Protein AF-A0A1A7KH73-F1 (afdb_monomer_lite)

Structure (mmCIF, N/CA/C/O backbone):
data_AF-A0A1A7KH73-F1
#
_entry.id   AF-A0A1A7KH73-F1
#
loop_
_atom_site.group_PDB
_atom_site.id
_atom_site.type_symbol
_atom_site.label_atom_id
_atom_site.label_alt_id
_atom_site.label_comp_id
_atom_site.label_asym_id
_atom_site.label_entity_id
_atom_site.label_seq_id
_atom_site.pdbx_PDB_ins_code
_atom_site.Cartn_x
_atom_site.Cartn_y
_atom_site.Cartn_z
_atom_site.occupancy
_atom_site.B_iso_or_equiv
_atom_site.auth_seq_id
_atom_site.auth_comp_id
_atom_site.auth_asym_id
_atom_site.auth_atom_id
_atom_site.pdbx_PDB_model_num
ATOM 1 N N . MET A 1 1 ? -0.622 -0.604 -17.370 1.00 55.81 1 MET A N 1
ATOM 2 C CA . MET A 1 1 ? -0.466 -0.793 -15.910 1.00 55.81 1 MET A CA 1
ATOM 3 C C . MET A 1 1 ? -0.552 -2.282 -15.631 1.00 55.81 1 MET A C 1
ATOM 5 O O . MET A 1 1 ? -1.536 -2.883 -16.042 1.00 55.81 1 MET A O 1
ATOM 9 N N . ILE A 1 2 ? 0.464 -2.874 -15.003 1.00 57.69 2 ILE A N 1
ATOM 10 C CA . ILE A 1 2 ? 0.409 -4.272 -14.554 1.00 57.69 2 ILE A CA 1
ATOM 11 C C . ILE A 1 2 ? -0.150 -4.261 -13.130 1.00 57.69 2 ILE A C 1
ATOM 13 O O . ILE A 1 2 ? 0.323 -3.500 -12.283 1.00 57.69 2 ILE A O 1
ATOM 17 N N . ALA A 1 3 ? -1.200 -5.043 -12.892 1.00 57.91 3 ALA A N 1
ATOM 18 C CA . ALA A 1 3 ? -1.885 -5.116 -11.610 1.00 57.91 3 ALA A CA 1
ATOM 19 C C . ALA A 1 3 ? -1.692 -6.507 -11.006 1.00 57.91 3 ALA A C 1
ATOM 21 O O . ALA A 1 3 ? -1.940 -7.508 -11.670 1.00 57.91 3 ALA A O 1
ATOM 22 N N . ASN A 1 4 ? -1.288 -6.547 -9.740 1.00 75.00 4 ASN A N 1
ATOM 23 C CA . ASN A 1 4 ? -1.496 -7.698 -8.872 1.00 75.00 4 ASN A CA 1
ATOM 24 C C . ASN A 1 4 ? -2.782 -7.418 -8.067 1.00 75.00 4 ASN A C 1
ATOM 26 O O . ASN A 1 4 ? -3.170 -6.255 -7.905 1.00 75.00 4 ASN A O 1
ATOM 30 N N . ASP A 1 5 ? -3.471 -8.439 -7.563 1.00 81.19 5 ASP A N 1
ATOM 31 C CA . ASP A 1 5 ? -4.723 -8.267 -6.814 1.00 81.19 5 ASP A CA 1
ATOM 32 C C . ASP A 1 5 ? -4.575 -7.278 -5.643 1.00 81.19 5 ASP A C 1
ATOM 34 O O . ASP A 1 5 ? -5.488 -6.496 -5.366 1.00 81.19 5 ASP A O 1
ATOM 38 N N . ASN A 1 6 ? -3.389 -7.240 -5.027 1.00 85.25 6 ASN A N 1
ATOM 39 C CA . ASN A 1 6 ? -3.095 -6.430 -3.844 1.00 85.25 6 ASN A CA 1
ATOM 40 C C . ASN A 1 6 ? -2.460 -5.061 -4.145 1.00 85.25 6 ASN A C 1
ATOM 42 O O . ASN A 1 6 ? -2.702 -4.106 -3.404 1.00 85.25 6 ASN A O 1
ATOM 46 N N . PHE A 1 7 ? -1.685 -4.940 -5.228 1.00 87.06 7 PHE A N 1
ATOM 47 C CA . PHE A 1 7 ? -0.889 -3.747 -5.541 1.00 87.06 7 PHE A CA 1
ATOM 48 C C . PHE A 1 7 ? -0.995 -3.340 -7.009 1.00 87.06 7 PHE A C 1
ATOM 50 O O . PHE A 1 7 ? -1.056 -4.170 -7.917 1.00 87.06 7 PHE A O 1
ATOM 57 N N . LEU A 1 8 ? -0.962 -2.031 -7.234 1.00 86.69 8 LEU A N 1
ATOM 58 C CA . LEU A 1 8 ? -0.902 -1.407 -8.546 1.00 86.69 8 LEU A CA 1
ATOM 59 C C . LEU A 1 8 ? 0.456 -0.735 -8.742 1.00 86.69 8 LEU A C 1
ATOM 61 O O . LEU A 1 8 ? 0.876 0.053 -7.894 1.00 86.69 8 LEU A O 1
ATOM 65 N N . LEU A 1 9 ? 1.090 -0.985 -9.888 1.00 85.88 9 LEU A N 1
ATOM 66 C CA . LEU A 1 9 ? 2.205 -0.164 -10.345 1.00 85.88 9 LEU A CA 1
ATOM 67 C C . LEU A 1 9 ? 1.697 1.158 -10.918 1.00 85.88 9 LEU A C 1
ATOM 69 O O . LEU A 1 9 ? 0.859 1.173 -11.823 1.00 85.88 9 LEU A O 1
ATOM 73 N N . THR A 1 10 ? 2.229 2.260 -10.401 1.00 83.38 10 THR A N 1
ATOM 74 C CA . THR A 1 10 ? 1.903 3.629 -10.835 1.00 83.38 10 THR A CA 1
ATOM 75 C C . THR A 1 10 ? 2.874 4.155 -11.891 1.00 83.38 10 THR A C 1
ATOM 77 O O . THR A 1 10 ? 2.600 5.167 -12.530 1.00 83.38 10 THR A O 1
ATOM 80 N N . VAL A 1 11 ? 3.982 3.445 -12.112 1.00 79.56 11 VAL A N 1
ATOM 81 C CA . VAL A 1 11 ? 4.998 3.740 -13.130 1.00 79.56 11 VAL A CA 1
ATOM 82 C C . VAL A 1 11 ? 4.845 2.839 -14.355 1.00 79.56 11 VAL A C 1
ATOM 84 O O . VAL A 1 11 ? 4.197 1.788 -14.308 1.00 79.56 11 VAL A O 1
ATOM 87 N N . ALA A 1 12 ? 5.443 3.258 -15.470 1.00 77.31 12 ALA A N 1
ATOM 88 C CA . ALA A 1 12 ? 5.460 2.466 -16.689 1.00 77.31 12 ALA A CA 1
ATOM 89 C C . ALA A 1 12 ? 6.319 1.203 -16.521 1.00 77.31 12 ALA A C 1
ATOM 91 O O . ALA A 1 12 ? 7.312 1.172 -15.792 1.00 77.31 12 ALA A O 1
ATOM 92 N N . VAL A 1 13 ? 5.941 0.150 -17.239 1.00 77.81 13 VAL A N 1
ATOM 93 C CA . VAL A 1 13 ? 6.760 -1.059 -17.345 1.00 77.81 13 VAL A CA 1
ATOM 94 C C . VAL A 1 13 ? 8.066 -0.690 -18.043 1.00 77.81 13 VAL A C 1
ATOM 96 O O . VAL A 1 13 ? 8.059 -0.018 -19.070 1.00 77.81 13 VAL A O 1
ATOM 99 N N . GLY A 1 14 ? 9.186 -1.116 -17.470 1.00 74.56 14 GLY A N 1
ATOM 100 C CA . GLY A 1 14 ? 10.527 -0.757 -17.915 1.00 74.56 14 GLY A CA 1
ATOM 101 C C . GLY A 1 14 ? 11.121 0.468 -17.216 1.00 74.56 14 GLY A C 1
ATOM 102 O O . GLY A 1 14 ? 12.305 0.728 -17.422 1.00 74.56 14 GLY A O 1
ATOM 103 N N . SER A 1 15 ? 10.365 1.178 -16.368 1.00 79.25 15 SER A N 1
ATOM 104 C CA . SER A 1 15 ? 10.909 2.255 -15.533 1.00 79.25 15 SER A CA 1
ATOM 105 C C . SER A 1 15 ? 11.952 1.727 -14.543 1.00 79.25 15 SER A C 1
ATOM 107 O O . SER A 1 15 ? 11.815 0.628 -14.001 1.00 79.25 15 SER A O 1
ATOM 109 N N . ILE A 1 16 ? 12.991 2.526 -14.292 1.00 78.25 16 ILE A N 1
ATOM 110 C CA . ILE A 1 16 ? 14.033 2.230 -13.305 1.00 78.25 16 ILE A CA 1
ATOM 111 C C . ILE A 1 16 ? 13.720 3.007 -12.029 1.00 78.25 16 ILE A C 1
ATOM 113 O O . ILE A 1 16 ? 13.640 4.234 -12.051 1.00 78.25 16 ILE A O 1
ATOM 117 N N . ILE A 1 17 ? 13.552 2.294 -10.917 1.00 74.12 17 ILE A N 1
ATOM 118 C CA . ILE A 1 17 ? 13.498 2.900 -9.587 1.00 74.12 17 ILE A CA 1
ATOM 119 C C . ILE A 1 17 ? 14.910 2.919 -9.020 1.00 74.12 17 ILE A C 1
ATOM 121 O O . ILE A 1 17 ? 15.565 1.878 -8.954 1.00 74.12 17 ILE A O 1
ATOM 125 N N . ILE A 1 18 ? 15.349 4.096 -8.586 1.00 72.94 18 ILE A N 1
ATOM 126 C CA . ILE A 1 18 ? 16.595 4.270 -7.845 1.00 72.94 18 ILE A CA 1
ATOM 127 C C . ILE A 1 18 ? 16.249 4.158 -6.358 1.00 72.94 18 ILE A C 1
ATOM 129 O O . ILE A 1 18 ? 15.553 5.008 -5.808 1.00 72.94 18 ILE A O 1
ATOM 133 N N . GLY A 1 19 ? 16.669 3.065 -5.728 1.00 67.94 19 GLY A N 1
ATOM 134 C CA . GLY A 1 19 ? 16.557 2.869 -4.288 1.00 67.94 19 GLY A CA 1
ATOM 135 C C . GLY A 1 19 ? 17.558 3.732 -3.519 1.00 67.94 19 GLY A C 1
ATOM 136 O O . GLY A 1 19 ? 18.547 4.207 -4.074 1.00 67.94 19 GLY A O 1
ATOM 137 N N . SER A 1 20 ? 17.340 3.886 -2.213 1.00 63.47 20 SER A N 1
ATOM 138 C CA . SER A 1 20 ? 18.144 4.750 -1.331 1.00 63.47 20 SER A CA 1
ATOM 139 C C . SER A 1 20 ? 19.631 4.372 -1.234 1.00 63.47 20 SER A C 1
ATOM 141 O O . SER A 1 20 ? 20.435 5.184 -0.794 1.00 63.47 20 SER A O 1
ATOM 143 N N . ASN A 1 21 ? 20.004 3.165 -1.675 1.00 72.12 21 ASN A N 1
ATOM 144 C CA . ASN A 1 21 ? 21.386 2.671 -1.724 1.00 72.12 21 ASN A CA 1
ATOM 145 C C . ASN A 1 21 ? 21.983 2.726 -3.147 1.00 72.12 21 ASN A C 1
ATOM 147 O O . ASN A 1 21 ? 22.826 1.899 -3.485 1.00 72.12 21 ASN A O 1
ATOM 151 N N . ASN A 1 22 ? 21.494 3.614 -4.022 1.00 72.81 22 ASN A N 1
ATOM 152 C CA . ASN A 1 22 ? 21.813 3.645 -5.461 1.00 72.81 22 ASN A CA 1
ATOM 153 C C . ASN A 1 22 ? 21.476 2.350 -6.229 1.00 72.81 22 ASN A C 1
ATOM 155 O O . ASN A 1 22 ? 21.883 2.181 -7.382 1.00 72.81 22 ASN A O 1
ATOM 159 N N . SER A 1 23 ? 20.705 1.438 -5.634 1.00 74.56 23 SER A N 1
ATOM 160 C CA . SER A 1 23 ? 20.257 0.227 -6.313 1.00 74.56 23 SER A CA 1
ATOM 161 C C . SER A 1 23 ? 19.247 0.585 -7.401 1.00 74.56 23 SER A C 1
ATOM 163 O O . SER A 1 23 ? 18.243 1.245 -7.147 1.00 74.56 23 SER A O 1
ATOM 165 N N . GLN A 1 24 ? 19.502 0.146 -8.630 1.00 77.12 24 GLN A N 1
ATOM 166 C CA . GLN A 1 24 ? 18.584 0.344 -9.747 1.00 77.12 24 GLN A CA 1
ATOM 167 C C . GLN A 1 24 ? 17.728 -0.903 -9.917 1.00 77.12 24 GLN A C 1
ATOM 169 O O . GLN A 1 24 ? 18.234 -1.975 -10.238 1.00 77.12 24 GLN A O 1
ATOM 174 N N . THR A 1 25 ? 16.424 -0.767 -9.701 1.00 74.50 25 THR A N 1
ATOM 175 C CA . THR A 1 25 ? 15.471 -1.856 -9.931 1.00 74.50 25 THR A CA 1
ATOM 176 C C . THR A 1 25 ? 14.633 -1.529 -11.152 1.00 74.50 25 THR A C 1
ATOM 178 O O . THR A 1 25 ? 13.871 -0.561 -11.147 1.00 74.50 25 THR A O 1
ATOM 181 N N . LYS A 1 26 ? 14.769 -2.334 -12.209 1.00 79.88 26 LYS A N 1
ATOM 182 C CA . LYS A 1 26 ? 13.905 -2.235 -13.384 1.00 79.88 26 LYS A CA 1
ATOM 183 C C . LYS A 1 26 ? 12.558 -2.875 -13.068 1.00 79.88 26 LYS A C 1
ATOM 185 O O . LYS A 1 26 ? 12.491 -4.046 -12.711 1.00 79.88 26 LYS A O 1
ATOM 190 N N . ILE A 1 27 ? 11.490 -2.106 -13.219 1.00 79.56 27 ILE A N 1
ATOM 191 C CA . ILE A 1 27 ? 10.135 -2.549 -12.914 1.00 79.56 27 ILE A CA 1
ATOM 192 C C . ILE A 1 27 ? 9.527 -3.181 -14.154 1.00 79.56 27 ILE A C 1
ATOM 194 O O . ILE A 1 27 ? 9.065 -2.491 -15.060 1.00 79.56 27 ILE A O 1
ATOM 198 N N . THR A 1 28 ? 9.542 -4.505 -14.208 1.00 77.88 28 THR A N 1
ATOM 199 C CA . THR A 1 28 ? 8.853 -5.281 -15.247 1.00 77.88 28 THR A CA 1
ATOM 200 C C . THR A 1 28 ? 7.466 -5.725 -14.802 1.00 77.88 28 THR A C 1
ATOM 202 O O . 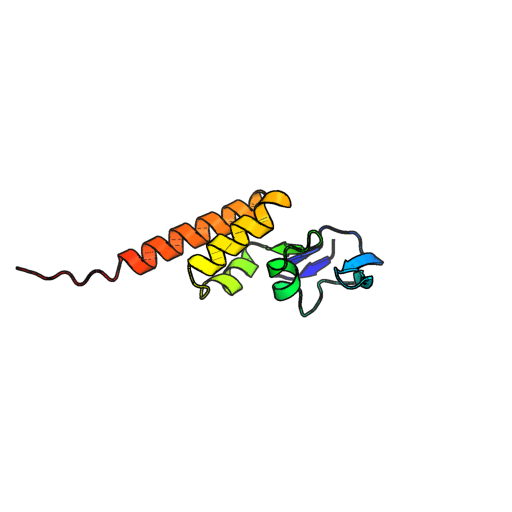THR A 1 28 ? 6.586 -5.882 -15.637 1.00 77.88 28 THR A O 1
ATOM 205 N N . GLU A 1 29 ? 7.257 -5.871 -13.495 1.00 82.31 29 GLU A N 1
ATOM 206 C CA . GLU A 1 29 ? 6.028 -6.345 -12.859 1.00 82.31 29 GLU A CA 1
ATOM 207 C C . GLU A 1 29 ? 5.956 -5.866 -11.401 1.00 82.31 29 GLU A C 1
ATOM 209 O O . GLU A 1 29 ? 6.890 -5.233 -10.900 1.00 82.31 29 GLU A O 1
ATOM 214 N N . VAL A 1 30 ? 4.835 -6.135 -10.720 1.00 82.75 30 VAL A N 1
ATOM 215 C CA . VAL A 1 30 ? 4.725 -5.879 -9.276 1.00 82.75 30 VAL A CA 1
ATOM 216 C C . VAL A 1 30 ? 5.739 -6.786 -8.568 1.00 82.75 30 VAL A C 1
ATOM 218 O O . VAL A 1 30 ? 5.591 -8.004 -8.640 1.00 82.75 30 VAL A O 1
ATOM 221 N N . PRO A 1 31 ? 6.749 -6.233 -7.879 1.00 79.25 31 PRO A N 1
ATOM 222 C CA . PRO A 1 31 ? 7.813 -7.042 -7.307 1.00 79.25 31 PRO A CA 1
ATOM 223 C C . PRO A 1 31 ? 7.297 -7.903 -6.149 1.00 79.25 31 PRO A C 1
ATOM 225 O O . PRO A 1 31 ? 6.361 -7.530 -5.441 1.00 79.25 31 PRO A O 1
ATOM 228 N N . VAL A 1 32 ? 7.937 -9.049 -5.913 1.00 82.12 32 VAL A N 1
ATOM 229 C CA . VAL A 1 32 ? 7.524 -10.012 -4.871 1.00 82.12 32 VAL A CA 1
ATOM 230 C C . VAL A 1 32 ? 7.551 -9.386 -3.467 1.00 82.12 32 VAL A C 1
ATOM 232 O O . VAL A 1 32 ? 6.718 -9.688 -2.619 1.00 82.12 32 VAL A O 1
ATOM 235 N N . ASN A 1 33 ? 8.465 -8.439 -3.243 1.00 83.69 33 ASN A N 1
ATOM 236 C CA . ASN A 1 33 ? 8.589 -7.636 -2.025 1.00 83.69 33 ASN A CA 1
ATOM 237 C C . ASN A 1 33 ? 7.801 -6.308 -2.083 1.00 83.69 33 ASN A C 1
ATOM 239 O O . ASN A 1 33 ? 8.138 -5.362 -1.367 1.00 83.69 33 ASN A O 1
ATOM 243 N N . ALA A 1 34 ? 6.755 -6.212 -2.915 1.00 84.44 34 ALA A N 1
ATOM 244 C CA . ALA A 1 34 ? 5.948 -4.999 -3.075 1.00 84.44 34 ALA A CA 1
ATOM 245 C C . ALA A 1 34 ? 5.407 -4.456 -1.749 1.00 84.44 34 ALA A C 1
ATOM 247 O O . ALA A 1 34 ? 5.414 -3.245 -1.558 1.00 84.44 34 ALA A O 1
ATOM 248 N N . LEU A 1 35 ? 4.998 -5.324 -0.818 1.00 86.44 35 LEU A N 1
ATOM 249 C CA . LEU A 1 35 ? 4.533 -4.893 0.502 1.00 86.44 35 LEU A CA 1
ATOM 250 C C . LEU A 1 35 ? 5.627 -4.122 1.250 1.00 86.44 35 LEU A C 1
ATOM 252 O O . LEU A 1 35 ? 5.410 -2.977 1.624 1.00 86.44 35 LEU A O 1
ATOM 256 N N . GLN A 1 36 ? 6.825 -4.693 1.377 1.00 85.19 36 GLN A N 1
ATOM 257 C CA . GLN A 1 36 ? 7.944 -4.052 2.071 1.00 85.19 36 GLN A CA 1
ATOM 258 C C . GLN A 1 36 ? 8.364 -2.737 1.394 1.00 85.19 36 GLN A C 1
ATOM 260 O O . GLN A 1 36 ? 8.616 -1.739 2.064 1.00 85.19 36 GLN A O 1
ATOM 265 N N . LEU A 1 37 ? 8.411 -2.707 0.058 1.00 84.44 37 LEU A N 1
ATOM 266 C CA . LEU A 1 37 ? 8.722 -1.486 -0.691 1.00 84.44 37 LEU A CA 1
ATOM 267 C C . LEU A 1 37 ? 7.656 -0.406 -0.487 1.00 84.44 37 LEU A C 1
ATOM 269 O O . LEU A 1 37 ? 7.981 0.771 -0.341 1.00 84.44 37 LEU A O 1
ATOM 273 N N . TRP A 1 38 ? 6.387 -0.800 -0.471 1.00 88.81 38 TRP A N 1
ATOM 274 C CA . TRP A 1 38 ? 5.270 0.094 -0.210 1.00 88.81 38 TRP A CA 1
ATOM 275 C C . TRP A 1 38 ? 5.312 0.657 1.217 1.00 88.81 38 TRP A C 1
ATOM 277 O O . TRP A 1 38 ? 5.147 1.868 1.381 1.00 88.81 38 TRP A O 1
ATOM 287 N N . GLU A 1 39 ? 5.609 -0.182 2.217 1.00 86.69 39 GLU A N 1
ATOM 288 C CA . GLU A 1 39 ? 5.780 0.225 3.620 1.00 86.69 39 GLU A CA 1
ATOM 289 C C . GLU A 1 39 ? 6.934 1.217 3.797 1.00 86.69 39 GLU A C 1
ATOM 291 O O . GLU A 1 39 ? 6.831 2.144 4.596 1.00 86.69 39 GLU A O 1
ATOM 296 N N . ASN A 1 40 ? 7.993 1.078 2.997 1.00 84.75 40 ASN A N 1
ATOM 297 C CA . ASN A 1 40 ? 9.118 2.013 2.956 1.00 84.75 40 ASN A CA 1
ATOM 298 C C . ASN A 1 40 ? 8.804 3.328 2.217 1.00 84.75 40 ASN A C 1
ATOM 300 O O . ASN A 1 40 ? 9.684 4.174 2.081 1.00 84.75 40 ASN A O 1
ATOM 304 N N . GLY A 1 41 ? 7.582 3.504 1.708 1.00 82.06 41 GLY A N 1
ATOM 305 C CA . GLY A 1 41 ? 7.167 4.729 1.027 1.00 82.06 41 GLY A CA 1
ATOM 306 C C . GLY A 1 41 ? 7.513 4.778 -0.457 1.00 82.06 41 GLY A C 1
ATOM 307 O O . GLY A 1 41 ? 7.647 5.861 -1.009 1.00 82.06 41 GLY A O 1
ATOM 308 N N . ASN A 1 42 ? 7.649 3.641 -1.144 1.00 83.19 42 ASN A N 1
ATOM 309 C CA . ASN A 1 42 ? 7.911 3.654 -2.583 1.00 83.19 42 ASN A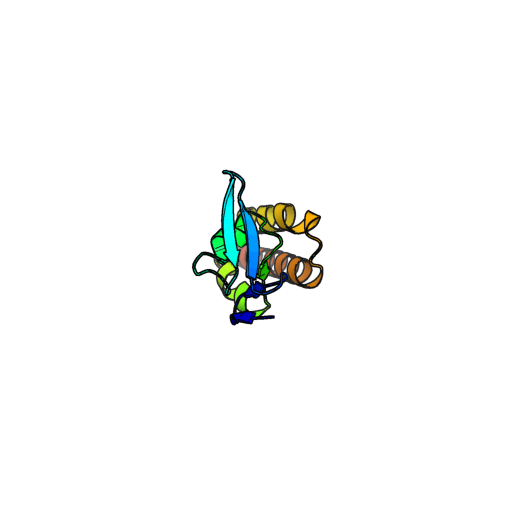 CA 1
ATOM 310 C C . ASN A 1 42 ? 6.713 4.229 -3.372 1.00 83.19 42 ASN A C 1
ATOM 312 O O . ASN A 1 42 ? 5.585 3.733 -3.274 1.00 83.19 42 ASN A O 1
ATOM 31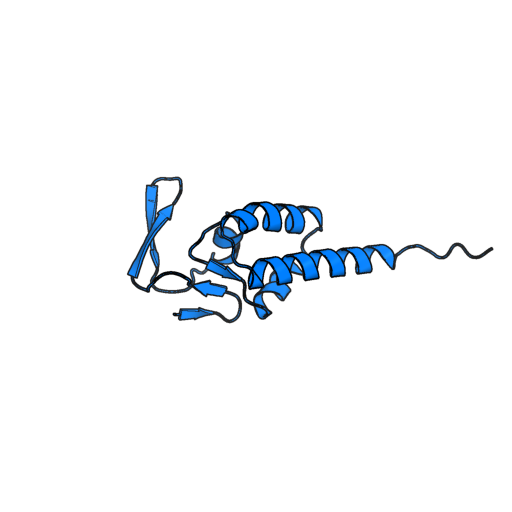6 N N . HIS A 1 43 ? 6.967 5.259 -4.186 1.00 83.31 43 HIS A N 1
ATOM 317 C CA . HIS A 1 43 ? 5.949 5.971 -4.972 1.00 83.31 43 HIS A CA 1
ATOM 318 C C . HIS A 1 43 ? 5.426 5.162 -6.166 1.00 83.31 43 HIS A C 1
ATOM 320 O O . HIS A 1 43 ? 4.343 5.447 -6.680 1.00 83.31 43 HIS A O 1
ATOM 326 N N . ALA A 1 44 ? 6.178 4.152 -6.607 1.00 83.12 44 ALA A N 1
ATOM 327 C CA . ALA A 1 44 ? 5.826 3.318 -7.749 1.00 83.12 44 ALA A CA 1
ATOM 328 C C . ALA A 1 44 ? 4.731 2.287 -7.447 1.00 83.12 44 ALA A C 1
ATOM 330 O O . ALA A 1 44 ? 4.244 1.624 -8.363 1.00 83.12 44 ALA A O 1
ATOM 331 N N . LEU A 1 45 ? 4.363 2.128 -6.173 1.00 86.69 45 LEU A N 1
ATOM 332 C CA . LEU A 1 45 ? 3.383 1.157 -5.705 1.00 86.69 45 LEU A CA 1
ATOM 333 C C . LEU A 1 45 ? 2.214 1.870 -5.041 1.00 86.69 45 LEU A C 1
ATOM 335 O O . LEU A 1 45 ? 2.410 2.769 -4.228 1.00 86.69 45 LEU A O 1
ATOM 339 N N . CYS A 1 46 ? 1.002 1.421 -5.345 1.00 88.75 46 CYS A N 1
ATOM 340 C CA . CYS A 1 46 ? -0.232 1.860 -4.707 1.00 88.75 46 CYS A CA 1
ATOM 341 C C . CYS A 1 46 ? -1.026 0.636 -4.234 1.00 88.75 46 CYS A C 1
ATOM 343 O O . CYS A 1 46 ? -1.213 -0.324 -4.989 1.00 88.75 46 CYS A O 1
ATOM 345 N N . LEU A 1 47 ? -1.467 0.650 -2.978 1.00 89.56 47 LEU A N 1
ATOM 346 C CA . LEU A 1 47 ? -2.226 -0.433 -2.363 1.00 89.56 47 LEU A CA 1
ATOM 347 C C . LEU A 1 47 ? -3.668 -0.425 -2.878 1.00 89.56 47 LEU A C 1
ATOM 349 O O . LEU A 1 47 ? -4.359 0.596 -2.862 1.00 89.56 47 LEU A O 1
ATOM 353 N N . ARG A 1 48 ? -4.151 -1.589 -3.312 1.00 89.50 48 ARG A N 1
ATOM 354 C CA . ARG A 1 48 ? -5.544 -1.771 -3.730 1.00 89.50 48 ARG A CA 1
ATOM 355 C C . ARG A 1 48 ? -6.433 -2.155 -2.554 1.00 89.50 48 ARG A C 1
ATOM 357 O O . ARG A 1 48 ? -5.978 -2.637 -1.524 1.00 89.50 48 ARG A O 1
ATOM 364 N N . LYS A 1 49 ? -7.748 -2.039 -2.762 1.00 86.81 49 LYS A N 1
ATOM 365 C CA . LYS A 1 49 ? -8.770 -2.436 -1.782 1.00 86.81 49 LYS A CA 1
ATOM 366 C C . LYS A 1 49 ? -8.591 -3.873 -1.265 1.00 86.81 49 LYS A C 1
ATOM 368 O O . LYS A 1 49 ? -8.787 -4.088 -0.078 1.00 86.81 49 LYS A O 1
ATOM 373 N N . LYS A 1 50 ? -8.200 -4.832 -2.117 1.00 85.69 50 LYS A N 1
ATOM 374 C CA . LYS A 1 50 ? -7.916 -6.218 -1.689 1.00 85.69 50 LYS A CA 1
ATOM 375 C C . LYS A 1 50 ? -6.658 -6.312 -0.813 1.00 85.69 50 LYS A C 1
ATOM 377 O O . LYS A 1 50 ? -6.656 -7.037 0.171 1.00 85.69 50 LYS A O 1
ATOM 382 N N . GLY A 1 51 ? -5.638 -5.498 -1.093 1.00 85.12 51 GLY A N 1
ATOM 383 C CA . GLY A 1 51 ? -4.404 -5.447 -0.305 1.00 85.12 51 GLY A CA 1
ATOM 384 C C . GLY A 1 51 ? -4.599 -4.960 1.135 1.00 85.12 51 GLY A C 1
ATOM 385 O O . GLY A 1 51 ? -3.756 -5.231 1.982 1.00 85.12 51 GLY A O 1
ATOM 386 N N . ILE A 1 52 ? -5.725 -4.310 1.453 1.00 86.31 52 ILE A N 1
ATOM 387 C CA . ILE A 1 52 ? -6.082 -3.952 2.836 1.00 86.31 52 ILE A CA 1
ATOM 388 C C . ILE A 1 52 ? -6.216 -5.187 3.728 1.00 86.31 52 ILE A C 1
ATOM 390 O O . ILE A 1 52 ? -5.972 -5.090 4.929 1.00 86.31 52 ILE A O 1
ATOM 394 N N . GLU A 1 53 ? -6.554 -6.351 3.168 1.00 85.62 53 GLU A N 1
ATOM 395 C CA . GLU A 1 53 ? -6.614 -7.592 3.943 1.00 85.62 53 GLU A CA 1
ATOM 396 C C . GLU A 1 53 ? -5.258 -7.983 4.532 1.00 85.62 53 GLU A C 1
ATOM 398 O O . GLU A 1 53 ? -5.218 -8.476 5.653 1.00 85.62 53 GLU A O 1
ATOM 403 N N . LEU A 1 54 ? -4.156 -7.647 3.851 1.00 85.00 54 LEU A N 1
ATOM 404 C CA . LEU A 1 54 ? -2.790 -7.878 4.337 1.00 85.00 54 LEU A CA 1
ATOM 405 C C . LEU A 1 54 ? -2.453 -7.047 5.583 1.00 85.00 54 LEU A C 1
ATOM 407 O O . LEU A 1 54 ? -1.520 -7.367 6.311 1.00 85.00 54 LEU A O 1
ATOM 411 N N . LEU A 1 55 ? -3.196 -5.962 5.809 1.00 87.19 55 LEU A N 1
ATOM 412 C CA . LEU A 1 55 ? -2.960 -5.006 6.887 1.00 87.19 55 LEU A CA 1
ATOM 413 C C . LEU A 1 55 ? -3.952 -5.171 8.048 1.00 87.19 55 LEU A C 1
ATOM 415 O O . LEU A 1 55 ? -3.884 -4.416 9.018 1.00 87.19 55 LEU A O 1
ATOM 419 N N . LYS A 1 56 ? -4.894 -6.122 7.973 1.00 82.75 56 LYS A N 1
ATOM 420 C CA . LYS A 1 56 ? -5.926 -6.308 9.009 1.00 82.75 56 LYS A CA 1
ATOM 421 C C . LYS A 1 56 ? -5.337 -6.629 10.382 1.00 82.75 56 LYS A C 1
ATOM 423 O O . LYS A 1 56 ? -5.851 -6.121 11.374 1.00 82.75 56 LYS A O 1
ATOM 428 N N . ASP A 1 57 ? -4.257 -7.403 10.418 1.00 82.44 57 ASP A N 1
ATOM 429 C CA . ASP A 1 57 ? -3.583 -7.831 11.650 1.00 82.44 57 ASP A CA 1
ATOM 430 C C . ASP A 1 57 ? -2.496 -6.855 12.123 1.00 82.44 57 ASP A C 1
ATOM 432 O O . ASP A 1 57 ? -1.810 -7.097 13.116 1.00 82.44 57 ASP A O 1
ATOM 436 N N . TYR A 1 58 ? -2.302 -5.733 11.423 1.00 86.56 58 TYR A N 1
ATOM 437 C CA . TYR A 1 58 ? -1.289 -4.763 11.818 1.00 86.56 58 TYR A CA 1
ATOM 438 C C . TYR A 1 58 ? -1.739 -3.966 13.048 1.00 86.56 58 TYR A C 1
ATOM 440 O O . TYR A 1 58 ? -2.893 -3.527 13.126 1.00 86.56 58 TYR A O 1
ATOM 448 N N . PRO A 1 59 ? -0.815 -3.681 13.985 1.00 86.38 59 PRO A N 1
ATOM 449 C CA . PRO A 1 59 ? -1.126 -2.844 15.128 1.00 86.38 59 PRO A CA 1
ATOM 450 C C . PRO A 1 59 ? -1.432 -1.415 14.673 1.00 86.38 59 PRO A C 1
ATOM 452 O O . PRO A 1 59 ? -0.868 -0.905 13.699 1.00 86.38 59 PRO A O 1
ATOM 455 N N . LYS A 1 60 ? -2.305 -0.742 15.428 1.00 86.00 60 LYS A N 1
ATOM 456 C CA . LYS A 1 60 ? -2.754 0.631 15.154 1.00 86.00 60 LYS A CA 1
ATOM 457 C C . LYS A 1 60 ? -1.587 1.591 14.904 1.00 86.00 60 LYS A C 1
ATOM 459 O O . LYS A 1 60 ? -1.634 2.376 13.962 1.00 86.00 60 LYS A O 1
ATOM 464 N N . GLU A 1 61 ? -0.539 1.497 15.717 1.00 87.88 61 GLU A N 1
ATOM 465 C CA . GLU A 1 61 ? 0.656 2.341 15.615 1.00 87.88 61 GLU A CA 1
ATOM 466 C C . GLU A 1 61 ? 1.384 2.157 14.279 1.00 87.88 61 GLU A C 1
ATOM 468 O O . GLU A 1 61 ? 1.815 3.132 13.665 1.00 87.88 61 GLU A O 1
ATOM 473 N N . ARG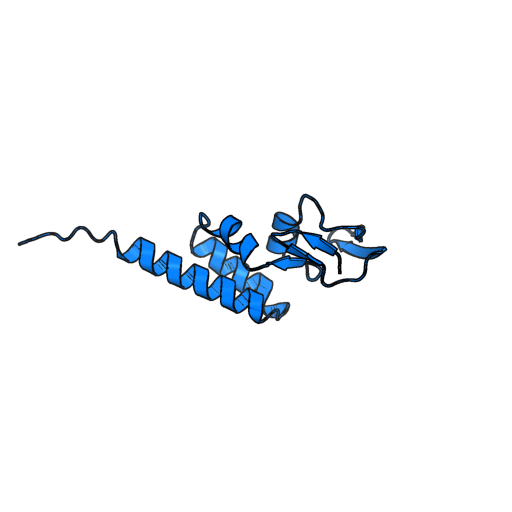 A 1 62 ? 1.465 0.918 13.778 1.00 88.69 62 ARG A N 1
ATOM 474 C CA . ARG A 1 62 ? 2.068 0.625 12.472 1.00 88.69 62 ARG A CA 1
ATOM 475 C C . ARG A 1 62 ? 1.220 1.196 11.340 1.00 88.69 62 ARG A C 1
ATOM 477 O O . ARG A 1 62 ? 1.773 1.821 10.444 1.00 88.69 62 ARG A O 1
ATOM 484 N N . ILE A 1 63 ? -0.109 1.062 11.402 1.00 90.44 63 ILE A N 1
ATOM 485 C CA . ILE A 1 63 ? -1.014 1.685 10.416 1.00 90.44 63 ILE A CA 1
ATOM 486 C C . ILE A 1 63 ? -0.879 3.211 10.421 1.00 90.44 63 ILE A C 1
ATOM 488 O O . ILE A 1 63 ? -0.882 3.829 9.360 1.00 90.44 63 ILE A O 1
ATOM 492 N N . GLN A 1 64 ? -0.730 3.825 11.596 1.00 90.00 64 GLN A N 1
ATOM 493 C CA . GLN A 1 64 ? -0.555 5.269 11.712 1.00 90.00 64 GLN A CA 1
ATOM 494 C C . GLN A 1 64 ? 0.755 5.736 11.062 1.00 90.00 64 GLN A C 1
ATOM 496 O O . GLN A 1 64 ? 0.709 6.633 10.223 1.00 90.00 64 GLN A O 1
ATOM 501 N N . LYS A 1 65 ? 1.874 5.047 11.325 1.00 90.62 65 LYS A N 1
ATOM 502 C CA . LYS A 1 65 ? 3.153 5.308 10.641 1.00 90.62 65 LYS A CA 1
ATOM 503 C C . LYS A 1 65 ? 3.049 5.155 9.125 1.00 90.62 65 LYS A C 1
ATOM 505 O O . LYS A 1 65 ? 3.596 5.963 8.383 1.00 90.62 65 LYS A O 1
ATOM 510 N N . LEU A 1 66 ? 2.319 4.144 8.649 1.00 90.44 66 LEU A N 1
ATOM 511 C CA . LEU A 1 66 ? 2.085 3.968 7.214 1.00 90.44 66 LEU A CA 1
ATOM 512 C C . LEU A 1 66 ? 1.319 5.155 6.628 1.00 90.44 66 LEU A C 1
ATOM 514 O O . LEU A 1 66 ? 1.695 5.651 5.576 1.00 90.44 66 LEU A O 1
ATOM 518 N N . ILE A 1 67 ? 0.292 5.671 7.305 1.00 90.62 67 ILE A N 1
ATOM 519 C CA . ILE A 1 67 ? -0.413 6.875 6.839 1.00 90.62 67 ILE A CA 1
ATOM 520 C C . ILE A 1 67 ? 0.553 8.060 6.732 1.00 90.62 67 ILE A C 1
ATOM 522 O O . ILE A 1 67 ? 0.508 8.776 5.735 1.00 90.62 67 ILE A O 1
ATOM 526 N N . GLU A 1 68 ? 1.446 8.253 7.702 1.00 90.75 68 GLU A N 1
ATOM 527 C CA . GLU A 1 68 ? 2.443 9.332 7.674 1.00 90.75 68 GLU A CA 1
ATOM 528 C C . GLU A 1 68 ? 3.409 9.193 6.488 1.00 90.75 68 GLU A C 1
ATOM 530 O O . GLU A 1 68 ? 3.590 10.149 5.736 1.00 90.75 68 GLU A O 1
ATOM 535 N N . ILE A 1 69 ? 3.946 7.990 6.251 1.00 90.00 69 ILE A N 1
ATOM 536 C CA . ILE A 1 69 ? 4.849 7.692 5.124 1.00 90.00 69 ILE A CA 1
ATOM 537 C C . ILE A 1 69 ? 4.138 7.864 3.774 1.00 90.00 69 ILE A C 1
ATOM 539 O O . ILE A 1 69 ? 4.729 8.333 2.803 1.00 90.00 69 ILE A O 1
ATOM 543 N N . ARG A 1 70 ? 2.858 7.485 3.691 1.00 88.62 70 ARG A N 1
ATOM 544 C CA . ARG A 1 70 ? 2.085 7.481 2.439 1.00 88.62 70 ARG A CA 1
ATOM 545 C C . ARG A 1 70 ? 1.412 8.823 2.132 1.00 88.62 70 ARG A C 1
ATOM 547 O O . ARG A 1 70 ? 1.086 9.089 0.976 1.00 88.62 70 ARG A O 1
ATOM 554 N N . THR A 1 71 ? 1.231 9.693 3.128 1.00 87.81 71 THR A N 1
ATOM 555 C CA . THR A 1 71 ? 0.655 11.042 2.969 1.00 87.81 71 THR A CA 1
ATOM 556 C C . THR A 1 71 ? 1.371 11.900 1.916 1.00 87.81 71 THR A C 1
ATOM 558 O O . THR A 1 71 ? 0.673 12.415 1.040 1.00 87.81 71 THR A O 1
ATOM 561 N N . PRO A 1 72 ? 2.715 12.040 1.912 1.00 86.19 72 PRO A N 1
ATOM 562 C CA . PRO A 1 72 ? 3.413 12.856 0.911 1.00 86.19 72 PRO A CA 1
ATOM 563 C C . PRO A 1 72 ? 3.286 12.318 -0.523 1.00 86.19 72 PRO A C 1
ATOM 565 O O . PRO A 1 72 ? 3.398 13.083 -1.475 1.00 86.19 72 PRO A O 1
ATOM 568 N N . ILE A 1 73 ? 2.993 11.025 -0.690 1.00 83.12 73 ILE A N 1
ATOM 569 C CA . ILE A 1 73 ? 2.778 10.382 -1.997 1.00 83.12 73 ILE A CA 1
ATOM 570 C C . ILE A 1 73 ? 1.404 10.767 -2.582 1.00 83.12 73 ILE A C 1
ATOM 572 O O . ILE A 1 73 ? 1.184 10.711 -3.789 1.00 83.12 73 ILE A O 1
ATOM 576 N N . ASN A 1 74 ? 0.479 11.213 -1.723 1.00 84.06 74 ASN A N 1
ATOM 577 C CA . ASN A 1 74 ? -0.809 11.810 -2.076 1.00 84.06 74 ASN A CA 1
ATOM 578 C C . ASN A 1 74 ? -1.761 10.902 -2.888 1.00 84.06 74 ASN A C 1
ATOM 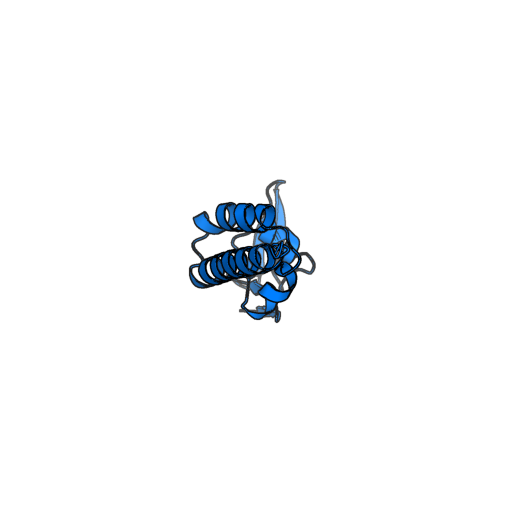580 O O . ASN A 1 74 ? -2.604 11.371 -3.661 1.00 84.06 74 ASN A O 1
ATOM 584 N N . PHE A 1 75 ? -1.701 9.583 -2.676 1.00 86.06 75 PHE A N 1
ATOM 585 C CA . PHE A 1 75 ? -2.697 8.654 -3.215 1.00 86.06 75 PHE A CA 1
ATOM 586 C C . PHE A 1 75 ? -3.979 8.672 -2.374 1.00 86.06 75 PHE A C 1
ATOM 588 O O . PHE A 1 75 ? -4.164 7.868 -1.463 1.00 86.06 75 PHE A O 1
ATOM 595 N N . LYS A 1 76 ? -4.905 9.583 -2.702 1.00 85.38 76 LYS A N 1
ATOM 596 C CA . LYS A 1 76 ? -6.151 9.802 -1.937 1.00 85.38 76 LYS A CA 1
ATOM 597 C C . LYS A 1 76 ? -6.941 8.521 -1.650 1.00 85.38 76 LYS A C 1
ATOM 599 O O . LYS A 1 76 ? -7.312 8.287 -0.506 1.00 85.38 76 LYS A O 1
ATOM 604 N N . ALA A 1 77 ? -7.177 7.686 -2.663 1.00 86.25 77 ALA A N 1
ATOM 605 C CA . ALA A 1 77 ? -7.951 6.454 -2.495 1.00 86.25 77 ALA A CA 1
ATOM 606 C C . ALA A 1 77 ? -7.287 5.476 -1.509 1.00 86.25 77 ALA A C 1
ATOM 608 O O . ALA A 1 77 ? -7.969 4.866 -0.693 1.00 86.25 77 ALA A O 1
ATOM 609 N N . GLU A 1 78 ? -5.959 5.365 -1.545 1.00 88.44 78 GLU A N 1
ATOM 610 C CA . GLU A 1 78 ? -5.187 4.543 -0.610 1.00 88.44 78 GLU A CA 1
ATOM 611 C C . GLU A 1 78 ? -5.240 5.109 0.813 1.00 88.44 78 GLU A C 1
ATOM 613 O O . GLU A 1 78 ? -5.520 4.376 1.761 1.00 88.44 78 GLU A O 1
ATOM 618 N N . LEU A 1 79 ? -5.026 6.417 0.970 1.00 90.50 79 LEU A N 1
ATOM 619 C CA . LEU A 1 79 ? -5.067 7.072 2.278 1.00 90.50 79 LEU A CA 1
ATOM 620 C C . LEU A 1 79 ? -6.437 6.922 2.947 1.00 90.50 79 LEU A C 1
ATOM 622 O O . LEU A 1 79 ? -6.511 6.671 4.149 1.00 90.50 79 LEU A O 1
ATOM 626 N N . GLU A 1 80 ? -7.523 7.023 2.183 1.00 90.44 80 GLU A N 1
ATOM 627 C CA . GLU A 1 80 ? -8.876 6.799 2.699 1.00 90.44 80 GLU A CA 1
ATOM 628 C C . GLU A 1 80 ? -9.102 5.342 3.129 1.00 90.44 80 GLU A C 1
ATOM 630 O O . GLU A 1 80 ? -9.746 5.097 4.155 1.00 90.44 80 GLU A O 1
ATOM 635 N N . LEU A 1 81 ? -8.522 4.369 2.418 1.00 89.75 81 LEU A N 1
ATOM 636 C CA . LEU A 1 81 ? -8.551 2.967 2.835 1.00 89.75 81 LEU A CA 1
ATOM 637 C C . LEU A 1 81 ? -7.779 2.752 4.147 1.00 89.75 81 LEU A C 1
ATOM 639 O O . LEU A 1 81 ? -8.306 2.121 5.063 1.00 89.75 81 LEU A O 1
ATOM 643 N N . LEU A 1 82 ? -6.575 3.320 4.279 1.00 89.81 82 LEU A N 1
ATOM 644 C CA . LEU A 1 82 ? -5.762 3.213 5.498 1.00 89.81 82 LEU A CA 1
ATOM 645 C C . LEU A 1 82 ? -6.433 3.881 6.704 1.00 89.81 82 LEU A C 1
ATOM 647 O O . LEU A 1 82 ? -6.484 3.300 7.787 1.00 89.81 82 LEU A O 1
ATOM 651 N N . LYS A 1 83 ? -7.015 5.072 6.526 1.00 90.00 83 LYS A N 1
ATOM 652 C CA . LYS A 1 83 ? -7.790 5.746 7.580 1.00 90.00 83 LYS A CA 1
ATOM 653 C C . LYS A 1 83 ? -9.024 4.939 7.979 1.00 90.00 83 LYS A C 1
ATOM 655 O O . LYS A 1 83 ? -9.357 4.872 9.162 1.00 90.00 83 LYS A O 1
ATOM 660 N N . SER A 1 84 ? -9.706 4.329 7.010 1.00 89.12 84 SER A N 1
ATOM 661 C CA . SER A 1 84 ? -10.864 3.467 7.272 1.00 89.12 84 SER A CA 1
ATOM 662 C C . SER A 1 84 ? -10.463 2.224 8.066 1.00 89.12 84 SER A C 1
ATOM 664 O O . SER A 1 84 ? -11.137 1.875 9.036 1.00 89.12 84 SER A O 1
ATOM 666 N N . LEU A 1 85 ? -9.327 1.610 7.722 1.00 87.88 85 LEU A N 1
ATOM 667 C CA . LEU A 1 85 ? -8.746 0.492 8.462 1.00 87.88 85 LEU A CA 1
ATOM 668 C C . LEU A 1 85 ? -8.373 0.895 9.896 1.00 87.88 85 LEU A C 1
ATOM 670 O O . LEU A 1 85 ? -8.736 0.200 10.842 1.00 87.88 85 LEU A O 1
ATOM 674 N N . LEU A 1 86 ? -7.726 2.052 10.075 1.00 87.31 86 LEU A N 1
ATOM 675 C CA . LEU A 1 86 ? -7.384 2.590 11.394 1.00 87.31 86 LEU A CA 1
ATOM 676 C C . LEU A 1 86 ? -8.640 2.774 12.263 1.00 87.31 86 LEU A C 1
ATOM 678 O O . LEU A 1 86 ? -8.660 2.360 13.421 1.00 87.31 86 LEU A O 1
ATOM 682 N N . LYS A 1 87 ? -9.717 3.339 11.698 1.00 83.88 87 LYS A N 1
ATOM 683 C CA . LYS A 1 87 ? -11.010 3.49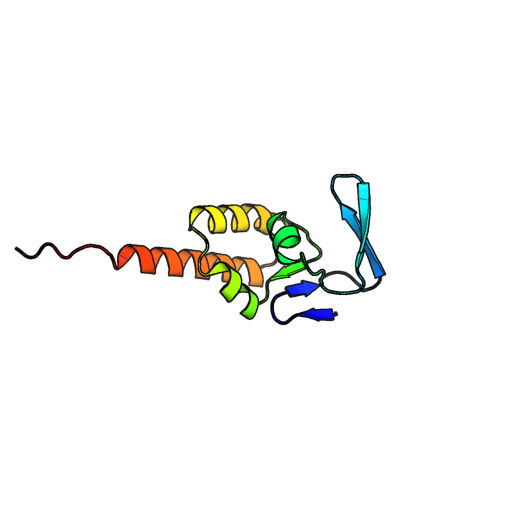9 12.388 1.00 83.88 87 LYS A CA 1
ATOM 684 C C . LYS A 1 87 ? -11.659 2.156 12.737 1.00 83.88 87 LYS A C 1
ATOM 686 O O . LYS A 1 87 ? -12.220 2.021 13.824 1.00 83.88 87 LYS A O 1
ATOM 691 N N . ALA A 1 88 ? -11.586 1.167 11.847 1.00 80.19 88 ALA A N 1
ATOM 692 C CA . ALA A 1 88 ? -12.116 -0.173 12.093 1.00 80.19 88 ALA A CA 1
ATOM 693 C C . ALA A 1 88 ? -11.355 -0.897 13.219 1.00 80.19 88 ALA A C 1
ATOM 695 O O . ALA A 1 88 ? -11.984 -1.498 14.090 1.00 80.19 88 ALA A O 1
ATOM 696 N N . ASN A 1 89 ? -10.025 -0.766 13.264 1.00 70.25 89 ASN A N 1
ATOM 697 C CA . ASN A 1 89 ? -9.203 -1.317 14.345 1.00 70.25 89 ASN A CA 1
ATOM 698 C C . ASN A 1 89 ? -9.468 -0.635 15.696 1.00 70.25 89 ASN A C 1
ATOM 700 O O . ASN A 1 89 ? -9.524 -1.306 16.725 1.00 70.25 89 ASN A O 1
ATOM 704 N N . VAL A 1 90 ? -9.733 0.677 15.708 1.00 59.78 90 VAL A N 1
ATOM 705 C CA . VAL A 1 90 ? -10.168 1.380 16.930 1.00 59.78 90 VAL A CA 1
ATOM 706 C C . VAL A 1 90 ? -11.505 0.838 17.449 1.00 59.78 90 VAL A C 1
ATOM 708 O O . VAL A 1 90 ? -11.665 0.686 18.657 1.00 59.78 90 VAL A O 1
ATOM 711 N N . LYS A 1 91 ? -12.450 0.495 16.563 1.00 57.16 91 LYS A N 1
ATOM 712 C CA . LYS A 1 91 ? -13.726 -0.116 16.973 1.00 57.16 91 LYS A CA 1
ATOM 713 C C . LYS A 1 91 ? -13.562 -1.534 17.525 1.00 57.16 91 LYS A C 1
ATOM 715 O O . LYS A 1 91 ? -14.253 -1.865 18.481 1.00 57.16 91 LYS A O 1
ATOM 720 N N . LYS A 1 92 ? -12.652 -2.346 16.973 1.00 53.78 92 LYS A N 1
ATOM 721 C CA . LYS A 1 92 ? -12.364 -3.695 17.494 1.00 53.78 92 LYS A CA 1
ATOM 722 C C . LYS A 1 92 ? -11.797 -3.660 18.916 1.00 53.78 92 LYS A C 1
ATOM 724 O O . LYS A 1 92 ? -12.287 -4.395 19.761 1.00 53.78 92 LYS A O 1
ATOM 729 N N . ASN A 1 93 ? -10.863 -2.753 19.208 1.00 48.19 93 ASN A N 1
ATOM 730 C CA . ASN A 1 93 ? -10.323 -2.607 20.568 1.00 48.19 93 ASN A CA 1
ATOM 731 C C . ASN A 1 93 ? -11.305 -1.968 21.564 1.00 48.19 93 ASN A C 1
ATOM 733 O O . ASN A 1 93 ? -11.128 -2.113 22.767 1.00 48.19 93 ASN A O 1
ATOM 737 N N . ALA A 1 94 ? -12.334 -1.254 21.099 1.00 48.50 94 ALA A N 1
ATOM 738 C CA . ALA A 1 94 ? -13.357 -0.685 21.979 1.00 48.50 94 ALA A CA 1
ATOM 739 C C . ALA A 1 94 ? -14.441 -1.699 22.393 1.00 48.50 94 ALA A C 1
ATOM 741 O O . ALA A 1 94 ? -15.173 -1.437 23.346 1.00 48.50 94 ALA A O 1
ATOM 742 N N . ALA A 1 95 ? -14.548 -2.832 21.690 1.00 48.97 95 ALA A N 1
ATOM 743 C CA . ALA A 1 95 ? -15.501 -3.899 21.997 1.00 48.97 95 ALA A CA 1
ATOM 744 C C . ALA A 1 95 ? -15.013 -4.861 23.101 1.00 48.97 95 ALA A C 1
ATOM 746 O O . ALA A 1 95 ? -15.803 -5.671 23.570 1.00 48.97 95 ALA A O 1
ATOM 747 N N . ASP A 1 96 ? -13.763 -4.728 23.559 1.00 45.22 96 ASP A N 1
ATOM 748 C CA . ASP A 1 96 ? -13.185 -5.491 24.676 1.00 45.22 96 ASP A CA 1
ATOM 749 C C . ASP A 1 96 ? -13.135 -4.651 25.969 1.00 45.22 96 ASP A C 1
ATOM 751 O O . ASP A 1 96 ? -12.148 -4.612 26.697 1.00 45.22 96 ASP A O 1
ATOM 755 N N . LYS A 1 97 ? -14.200 -3.891 26.258 1.00 46.91 97 LYS A N 1
ATOM 756 C CA . LYS A 1 97 ? -14.435 -3.432 27.634 1.00 46.91 97 LYS A CA 1
ATOM 757 C C . LYS A 1 97 ? -15.250 -4.518 28.332 1.00 46.91 97 LYS A C 1
ATOM 759 O O . LYS A 1 97 ? -16.425 -4.660 27.980 1.00 46.91 97 LYS A O 1
ATOM 764 N N . PRO A 1 98 ? -14.702 -5.259 29.318 1.00 48.19 98 PRO A N 1
ATOM 765 C CA . PRO A 1 98 ? -15.529 -6.130 30.131 1.00 48.19 98 PRO A CA 1
ATOM 766 C C . PRO A 1 98 ? -16.588 -5.249 30.783 1.00 48.19 98 PRO A C 1
ATOM 768 O O . PRO A 1 98 ? -16.293 -4.262 31.461 1.00 48.19 98 PRO A O 1
ATOM 771 N N . THR A 1 99 ? -17.843 -5.569 30.496 1.00 47.25 99 THR A N 1
ATOM 772 C CA . THR A 1 99 ? -18.985 -4.962 31.160 1.00 47.25 99 THR A CA 1
ATOM 773 C C . THR A 1 99 ? -18.958 -5.482 32.594 1.00 47.25 99 THR A C 1
ATOM 775 O O . THR A 1 99 ? -19.514 -6.537 32.887 1.00 47.25 99 THR A O 1
ATOM 778 N N . VAL A 1 100 ? -18.234 -4.794 33.483 1.00 46.44 100 VAL A N 1
ATOM 779 C CA . VAL A 1 100 ? -18.338 -5.031 34.925 1.00 46.44 100 VAL A CA 1
ATOM 780 C C . VAL A 1 100 ? -19.758 -4.626 35.295 1.00 46.44 100 VAL A C 1
ATOM 782 O O . VAL A 1 100 ? -20.109 -3.447 35.344 1.00 46.44 100 VAL A O 1
ATOM 785 N N . THR A 1 101 ? -20.603 -5.642 35.402 1.00 48.72 101 THR A N 1
ATOM 786 C CA . THR A 1 101 ? -22.009 -5.520 35.753 1.00 48.72 101 THR A CA 1
ATOM 787 C C . THR A 1 101 ? -22.072 -5.447 37.272 1.00 48.72 101 THR A C 1
ATOM 789 O O . THR A 1 101 ? -21.530 -6.335 37.918 1.00 48.72 101 THR A O 1
ATOM 792 N N . LYS A 1 102 ? -22.664 -4.346 37.756 1.00 45.41 102 LYS A N 1
ATOM 793 C CA . LYS A 1 102 ? -23.194 -4.047 39.101 1.00 45.41 102 LYS A CA 1
ATOM 794 C C . LYS A 1 102 ? -22.716 -4.878 40.292 1.00 45.41 102 LYS A C 1
ATOM 796 O O . LYS A 1 102 ? -23.060 -6.074 40.360 1.00 45.41 102 LYS A O 1
#

Secondary structure (DSSP, 8-state):
--B-SSEEE-SPTTPEEE-TTS-EEE-SS--TTHHHHHHTT-TTEEE-TGGGGGGTTS-HHHHHHHHHHHGGGT-HHHHHHHHHHHHHHHHHHHS-------

Sequence (102 aa):
MIANDNFLLTVAVGSIIIGSNNSQTKITEVPVNALQLWENGNHALCLRKKGIELLKDYPKERIQKLIEIRTPINFKAELELLKSLLKANVKKNAADKPTVTK

pLDDT: mean 78.54, std 13.16, range [45.22, 90.75]

Radius of gyration: 16.59 Å; chains: 1; bounding box: 45×23×57 Å

Foldseek 3Di:
DADDPFKDFPDDQQDWDQDPVRDTDHHNHCDPCNVVCLLQLPLRIATDPSNVVVCLPPDLVSLVSSLVSPVVSPPPVRNVSSVVSSVVVVVVVVVPDPPPDD